Protein AF-A0A136KD48-F1 (afdb_monomer)

Structure (mmCIF, N/CA/C/O backbone):
data_AF-A0A136KD48-F1
#
_entry.id   AF-A0A136KD48-F1
#
loop_
_atom_site.group_PDB
_atom_site.id
_atom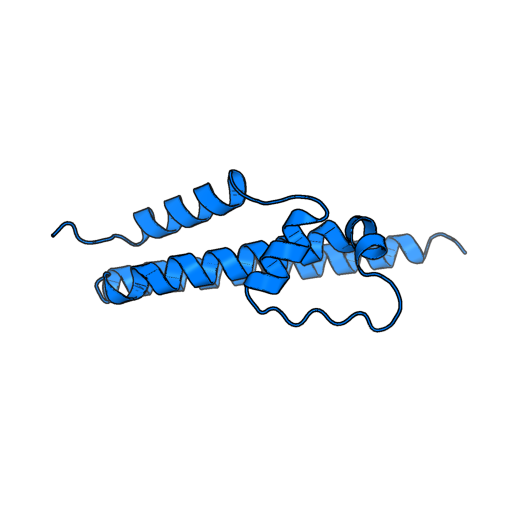_site.type_symbol
_atom_site.label_atom_id
_atom_site.label_alt_id
_atom_site.label_comp_id
_atom_site.label_asym_id
_atom_site.label_entity_id
_atom_site.label_seq_id
_atom_site.pdbx_PDB_ins_code
_atom_site.Cartn_x
_atom_site.Cartn_y
_atom_site.Cartn_z
_atom_site.occupancy
_atom_site.B_iso_or_equiv
_atom_site.auth_seq_id
_atom_site.auth_comp_id
_atom_site.auth_asym_id
_atom_site.auth_atom_id
_atom_site.pdbx_PDB_model_num
ATOM 1 N N . MET A 1 1 ? -19.803 -11.604 13.458 1.00 54.75 1 MET A N 1
ATOM 2 C CA . MET A 1 1 ? -18.751 -11.464 12.429 1.00 54.75 1 MET A CA 1
ATOM 3 C C . MET A 1 1 ? -17.502 -10.966 13.136 1.00 54.75 1 MET A C 1
ATOM 5 O O . MET A 1 1 ? -17.654 -10.141 14.031 1.00 54.75 1 MET A O 1
ATOM 9 N N . LYS A 1 2 ? -16.316 -11.525 12.855 1.00 61.50 2 LYS A N 1
ATOM 10 C CA . LYS A 1 2 ? -15.067 -10.961 13.394 1.00 61.50 2 LYS A CA 1
ATOM 11 C C . LYS A 1 2 ? -14.903 -9.567 12.793 1.00 61.50 2 LYS A C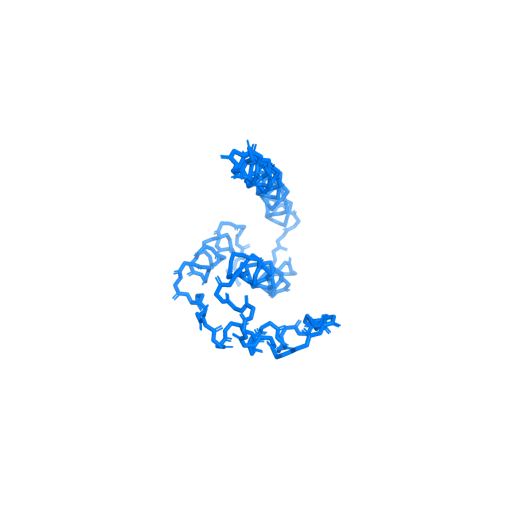 1
ATOM 13 O O . LYS A 1 2 ? -15.091 -9.414 11.593 1.00 61.50 2 LYS A O 1
ATOM 18 N N . LYS A 1 3 ? -14.633 -8.581 13.640 1.00 79.69 3 LYS A N 1
ATOM 19 C CA . LYS A 1 3 ? -14.354 -7.214 13.213 1.00 79.69 3 LYS A CA 1
ATOM 20 C C . LYS A 1 3 ? -12.946 -7.195 12.627 1.00 79.69 3 LYS A C 1
ATOM 22 O O . LYS A 1 3 ? -12.050 -7.732 13.276 1.00 79.69 3 LYS A O 1
ATOM 27 N N . ILE A 1 4 ? -12.784 -6.668 11.418 1.00 89.50 4 ILE A N 1
ATOM 28 C CA . ILE A 1 4 ? -11.464 -6.497 10.809 1.00 89.50 4 ILE A CA 1
ATOM 29 C C . ILE A 1 4 ? -10.777 -5.341 11.533 1.00 89.50 4 ILE A C 1
ATOM 31 O O . ILE A 1 4 ? -11.374 -4.276 11.698 1.00 89.50 4 ILE A O 1
ATOM 35 N N . MET A 1 5 ? -9.559 -5.573 12.016 1.00 94.75 5 MET A N 1
ATOM 36 C CA . MET A 1 5 ? -8.767 -4.564 12.712 1.00 94.75 5 MET A CA 1
ATOM 37 C C . MET A 1 5 ? -7.766 -3.933 11.749 1.00 94.75 5 MET A C 1
ATOM 39 O O . MET A 1 5 ? -7.307 -4.579 10.807 1.00 94.75 5 MET A O 1
ATOM 43 N N . ALA A 1 6 ? -7.346 -2.697 12.023 1.00 92.31 6 ALA A N 1
ATOM 44 C CA . ALA A 1 6 ? -6.344 -2.018 11.198 1.00 92.31 6 ALA A CA 1
ATOM 45 C C . ALA A 1 6 ? -5.040 -2.820 11.100 1.00 92.31 6 ALA A C 1
ATOM 47 O O . ALA A 1 6 ? -4.416 -2.870 10.045 1.00 92.31 6 ALA A O 1
ATOM 48 N N . ILE A 1 7 ? -4.656 -3.491 12.190 1.00 93.75 7 ILE A N 1
ATOM 49 C CA . ILE A 1 7 ? -3.448 -4.317 12.226 1.00 93.75 7 ILE A CA 1
ATOM 50 C C . ILE A 1 7 ? -3.525 -5.516 11.275 1.00 93.75 7 ILE A C 1
ATOM 52 O O . ILE A 1 7 ? -2.524 -5.822 10.639 1.00 93.75 7 ILE A O 1
ATOM 56 N N . ASP A 1 8 ? -4.699 -6.134 11.114 1.00 93.69 8 ASP A N 1
ATOM 57 C CA . ASP A 1 8 ? -4.872 -7.282 10.217 1.00 93.69 8 ASP A CA 1
ATOM 58 C C . ASP A 1 8 ? -4.631 -6.852 8.758 1.00 93.69 8 ASP A C 1
ATOM 60 O O . ASP A 1 8 ? -3.921 -7.516 8.003 1.00 93.69 8 ASP A O 1
ATOM 64 N N . VAL A 1 9 ? -5.166 -5.684 8.385 1.00 93.56 9 VAL A N 1
ATOM 65 C CA . VAL A 1 9 ? -4.991 -5.093 7.049 1.00 93.56 9 VAL A CA 1
ATOM 66 C C . VAL A 1 9 ? -3.537 -4.676 6.818 1.00 93.56 9 VAL A C 1
ATOM 68 O O . VAL A 1 9 ? -2.978 -4.927 5.753 1.00 93.56 9 VAL A O 1
ATOM 71 N N . ILE A 1 10 ? -2.888 -4.082 7.823 1.00 92.88 10 ILE A N 1
ATOM 72 C CA . ILE A 1 10 ? -1.470 -3.703 7.751 1.00 92.88 10 ILE A CA 1
ATOM 73 C C . ILE A 1 10 ? -0.584 -4.944 7.571 1.00 92.88 10 ILE A C 1
ATOM 75 O O . ILE A 1 10 ? 0.315 -4.939 6.728 1.00 92.88 10 ILE A O 1
ATOM 79 N N . GLU A 1 11 ? -0.833 -6.019 8.321 1.00 93.56 11 GLU A N 1
ATOM 80 C CA . GLU A 1 11 ? -0.102 -7.281 8.176 1.00 93.56 11 GLU A CA 1
ATOM 81 C C . GLU A 1 11 ? -0.278 -7.880 6.779 1.00 93.56 11 GLU A C 1
ATOM 83 O O . GLU A 1 11 ? 0.706 -8.304 6.167 1.00 93.56 11 GLU A O 1
ATOM 88 N N . GLN A 1 12 ? -1.498 -7.850 6.239 1.00 93.38 12 GLN A N 1
ATOM 89 C CA . GLN A 1 12 ? -1.777 -8.296 4.877 1.00 93.38 12 GLN A CA 1
ATOM 90 C C . GLN A 1 12 ? -1.024 -7.461 3.836 1.00 93.38 12 GLN A C 1
ATOM 92 O O . GLN A 1 12 ? -0.395 -8.036 2.949 1.00 93.38 12 GLN A O 1
ATOM 97 N N . ILE A 1 13 ? -1.008 -6.129 3.971 1.00 91.12 13 ILE A N 1
ATOM 98 C CA . ILE A 1 13 ? -0.231 -5.233 3.100 1.00 91.12 13 ILE A CA 1
ATOM 99 C C . ILE A 1 13 ? 1.248 -5.632 3.100 1.00 91.12 13 ILE A C 1
ATOM 101 O O . ILE A 1 13 ? 1.845 -5.821 2.038 1.00 91.12 13 ILE A O 1
ATOM 105 N N . PHE A 1 14 ? 1.853 -5.790 4.280 1.00 89.38 14 PHE A N 1
ATOM 106 C CA . PHE A 1 14 ? 3.262 -6.173 4.372 1.00 89.38 14 PHE A CA 1
ATOM 107 C C . PHE A 1 14 ? 3.523 -7.559 3.788 1.00 89.38 14 PHE A C 1
ATOM 109 O O . PHE A 1 14 ? 4.531 -7.749 3.102 1.00 89.38 14 PHE A O 1
ATOM 116 N N . HIS A 1 15 ? 2.632 -8.516 4.045 1.00 91.62 15 HIS A N 1
ATOM 117 C CA . HIS A 1 15 ? 2.758 -9.866 3.520 1.00 91.62 15 HIS A CA 1
ATOM 118 C C . HIS A 1 15 ? 2.724 -9.880 1.989 1.00 91.62 15 HIS A C 1
ATOM 120 O O . HIS A 1 15 ? 3.608 -10.481 1.373 1.00 91.62 15 HIS A O 1
ATOM 126 N N . GLU A 1 16 ? 1.767 -9.170 1.390 1.00 88.31 16 GLU A N 1
ATOM 127 C CA . GLU A 1 16 ? 1.589 -9.103 -0.059 1.00 88.31 16 GLU A CA 1
ATOM 128 C C . GLU A 1 16 ? 2.790 -8.425 -0.729 1.00 88.31 16 GLU A C 1
ATOM 130 O O . GLU A 1 16 ? 3.371 -8.956 -1.679 1.00 88.31 16 GLU A O 1
ATOM 135 N N . ILE A 1 17 ? 3.250 -7.302 -0.166 1.00 85.62 17 ILE A N 1
ATOM 136 C CA . ILE A 1 17 ? 4.391 -6.554 -0.703 1.00 85.62 17 ILE A CA 1
ATOM 137 C C . ILE A 1 17 ? 5.694 -7.359 -0.649 1.00 85.62 17 ILE A C 1
ATOM 139 O O . ILE A 1 17 ? 6.517 -7.269 -1.565 1.00 85.62 17 ILE A O 1
ATOM 143 N N . GLN A 1 18 ? 5.916 -8.125 0.422 1.00 83.06 18 GLN A N 1
ATOM 144 C CA . GLN A 1 18 ? 7.156 -8.884 0.605 1.00 83.06 18 GLN A CA 1
ATOM 145 C C . GLN A 1 18 ? 7.162 -10.214 -0.150 1.00 83.06 18 GLN A C 1
ATOM 147 O O . GLN A 1 18 ? 8.218 -10.633 -0.625 1.00 83.06 18 GLN A O 1
ATOM 152 N N . SER A 1 19 ? 6.010 -10.878 -0.244 1.00 81.31 19 SER A N 1
ATOM 153 C CA . SER A 1 19 ? 5.938 -12.269 -0.705 1.00 81.31 19 SER A CA 1
ATOM 154 C C . SER A 1 19 ? 5.543 -12.388 -2.172 1.00 81.31 19 SER A C 1
ATOM 156 O O . SER A 1 19 ? 6.023 -13.293 -2.852 1.00 81.31 19 SER A O 1
ATOM 158 N N . ASN A 1 20 ? 4.714 -11.466 -2.672 1.00 79.06 20 ASN A N 1
ATOM 159 C CA . ASN A 1 20 ? 4.029 -11.634 -3.955 1.00 79.06 20 ASN A CA 1
ATOM 160 C C . ASN A 1 20 ? 4.468 -10.634 -5.027 1.00 79.06 20 ASN A C 1
ATOM 162 O O . ASN A 1 20 ? 3.966 -10.683 -6.146 1.00 79.06 20 ASN A O 1
ATOM 166 N N . LYS A 1 21 ? 5.449 -9.768 -4.738 1.00 78.8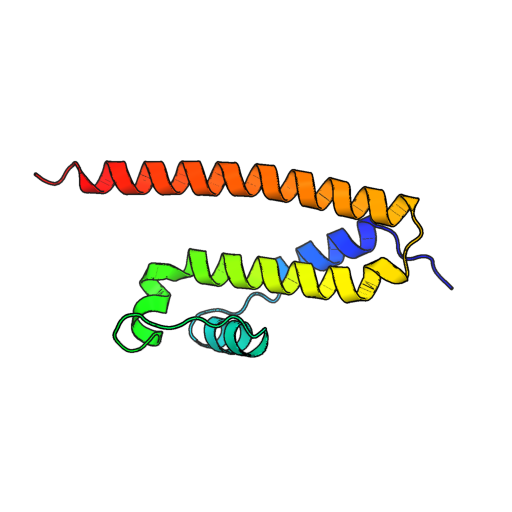1 21 LYS A N 1
ATOM 167 C CA . LYS A 1 21 ? 5.934 -8.781 -5.707 1.00 78.81 21 LYS A CA 1
ATOM 168 C C . LYS A 1 21 ? 6.478 -9.452 -6.981 1.00 78.81 21 LYS A C 1
ATOM 170 O O . LYS A 1 21 ? 7.524 -10.114 -6.929 1.00 78.81 21 LYS A O 1
ATOM 175 N N . PRO A 1 22 ? 5.852 -9.229 -8.151 1.00 76.94 22 PRO A N 1
ATOM 176 C CA . PRO A 1 22 ? 6.322 -9.780 -9.410 1.00 76.94 22 PRO A CA 1
ATOM 177 C C . PRO A 1 22 ? 7.606 -9.077 -9.866 1.00 76.94 22 PRO A C 1
ATOM 179 O O . PRO A 1 22 ? 7.882 -7.919 -9.545 1.00 76.94 22 PRO A O 1
ATOM 182 N N . SER A 1 23 ? 8.416 -9.775 -10.662 1.00 76.56 23 SER A N 1
ATOM 183 C CA . SER A 1 23 ? 9.674 -9.243 -11.195 1.00 76.56 23 SER A CA 1
ATOM 184 C C . SER A 1 23 ? 9.691 -9.234 -12.724 1.00 76.56 23 SER A C 1
ATOM 186 O O . SER A 1 23 ? 8.977 -9.983 -13.392 1.00 76.56 23 SER A O 1
ATOM 188 N N . GLY A 1 24 ? 10.516 -8.360 -13.308 1.00 72.44 24 GLY A N 1
ATOM 189 C CA . GLY A 1 24 ? 10.745 -8.336 -14.752 1.00 72.44 24 GLY A CA 1
ATOM 190 C C . GLY A 1 24 ? 9.508 -7.933 -15.561 1.00 72.44 24 GLY A C 1
ATOM 191 O O . GLY A 1 24 ? 8.970 -6.845 -15.373 1.00 72.44 24 GLY A O 1
ATOM 192 N N . ARG A 1 25 ? 9.099 -8.786 -16.509 1.00 70.31 25 ARG A N 1
ATOM 193 C CA . ARG A 1 25 ? 7.948 -8.528 -17.394 1.00 70.31 25 ARG A CA 1
ATOM 194 C C . ARG A 1 25 ? 6.606 -8.671 -16.679 1.00 70.31 25 ARG A C 1
ATOM 196 O O . ARG A 1 25 ? 5.742 -7.834 -16.899 1.00 70.31 25 ARG A O 1
ATOM 203 N N . SER A 1 26 ? 6.485 -9.627 -15.759 1.00 75.62 26 SER A N 1
ATOM 204 C CA . SER A 1 26 ? 5.255 -9.861 -14.992 1.00 75.62 26 SER A CA 1
ATOM 205 C C . SER A 1 26 ? 4.820 -8.630 -14.190 1.00 75.62 26 SER A C 1
ATOM 207 O O . SER A 1 26 ? 3.634 -8.366 -14.056 1.00 75.62 26 SER A O 1
ATOM 209 N N . LEU A 1 27 ? 5.781 -7.817 -13.737 1.00 80.12 27 LEU A N 1
ATOM 210 C CA . LEU A 1 27 ? 5.508 -6.546 -13.066 1.00 80.12 27 LEU A CA 1
ATOM 211 C C . LEU A 1 27 ? 4.835 -5.521 -13.992 1.00 80.12 27 LEU A C 1
ATOM 213 O O . LEU A 1 27 ? 3.942 -4.800 -13.565 1.00 80.12 27 LEU A O 1
ATOM 217 N N . LEU A 1 28 ? 5.250 -5.438 -15.260 1.00 74.38 28 LEU A N 1
ATOM 218 C CA . LEU A 1 28 ? 4.611 -4.540 -16.228 1.00 74.38 28 LEU A CA 1
ATOM 219 C C . LEU A 1 28 ? 3.205 -5.012 -16.596 1.00 74.38 28 LEU A C 1
ATOM 221 O O . LEU A 1 28 ? 2.313 -4.180 -16.772 1.00 74.38 28 LEU A O 1
ATOM 225 N N . ASP A 1 29 ? 3.019 -6.324 -16.713 1.00 78.12 29 ASP A N 1
ATOM 226 C CA . ASP A 1 29 ? 1.720 -6.913 -17.024 1.00 78.12 29 ASP A CA 1
ATOM 227 C C . ASP A 1 29 ? 0.724 -6.619 -15.894 1.00 78.12 29 ASP A C 1
ATOM 229 O O . ASP A 1 29 ? -0.355 -6.087 -16.154 1.00 78.12 29 ASP A O 1
ATOM 233 N N . GLU A 1 30 ? 1.124 -6.825 -14.636 1.00 79.12 30 GLU A N 1
ATOM 234 C CA . GLU A 1 30 ? 0.290 -6.483 -13.480 1.00 79.12 30 GLU A CA 1
ATOM 235 C C . GLU A 1 30 ? -0.009 -4.989 -13.376 1.00 79.12 30 GLU A C 1
ATOM 237 O O . GLU A 1 30 ? -1.165 -4.613 -13.202 1.00 79.12 30 GLU A O 1
ATOM 242 N N . LEU A 1 31 ? 0.979 -4.113 -13.579 1.00 80.44 31 LEU A N 1
ATOM 243 C CA . LEU A 1 31 ? 0.741 -2.664 -13.601 1.00 80.44 31 LEU A CA 1
ATOM 244 C C . LEU A 1 31 ? -0.274 -2.256 -14.678 1.00 80.44 31 LEU A C 1
ATOM 246 O O . LEU A 1 31 ? -1.093 -1.358 -14.470 1.00 80.44 31 LEU A O 1
ATOM 250 N N . THR A 1 32 ? -0.242 -2.932 -15.827 1.00 76.25 32 THR A N 1
ATOM 251 C CA . THR A 1 32 ? -1.206 -2.712 -16.909 1.00 76.25 32 THR A CA 1
ATOM 252 C C . THR A 1 32 ? -2.599 -3.210 -16.513 1.00 76.25 32 THR A C 1
ATOM 254 O O . THR A 1 32 ? -3.591 -2.530 -16.785 1.00 76.25 32 THR A O 1
ATOM 257 N N . MET A 1 33 ? -2.691 -4.354 -15.824 1.00 78.56 33 MET A N 1
ATOM 258 C CA . MET A 1 33 ? -3.948 -4.899 -15.290 1.00 78.56 33 MET A CA 1
ATOM 259 C C . MET A 1 33 ? -4.542 -4.026 -14.175 1.00 78.56 33 MET A C 1
ATOM 261 O O . MET A 1 33 ? -5.757 -3.840 -14.132 1.00 78.56 33 MET A O 1
ATOM 265 N N . MET A 1 34 ? -3.694 -3.385 -13.369 1.00 77.88 34 MET A N 1
ATOM 266 C CA . MET A 1 34 ? -4.055 -2.343 -12.396 1.00 77.88 34 MET A CA 1
ATOM 267 C C . MET A 1 34 ? -4.471 -1.013 -13.059 1.00 77.88 34 MET A C 1
ATOM 269 O O . MET A 1 34 ? -4.729 -0.024 -12.380 1.00 77.88 34 MET A O 1
ATOM 273 N N . LYS A 1 35 ? -4.558 -0.966 -14.397 1.00 72.69 35 LYS A N 1
ATOM 274 C CA . LYS A 1 35 ? -4.946 0.199 -15.212 1.00 72.69 35 LYS A CA 1
ATOM 275 C C . LYS A 1 35 ? -4.009 1.406 -15.103 1.00 72.69 35 LYS A C 1
ATOM 277 O O . LYS A 1 35 ? -4.379 2.497 -15.552 1.00 72.69 35 LYS A O 1
ATOM 282 N N . PHE A 1 36 ? -2.779 1.240 -14.613 1.00 69.00 36 PHE A N 1
ATOM 283 C CA . PHE A 1 36 ? -1.777 2.295 -14.736 1.00 69.00 36 PHE A CA 1
ATOM 284 C C . PHE A 1 36 ? -1.453 2.517 -16.220 1.00 69.00 36 PHE A C 1
ATOM 286 O O . PHE A 1 36 ? -0.886 1.657 -16.895 1.00 69.00 36 PHE A O 1
ATOM 293 N N . GLN A 1 37 ? -1.797 3.692 -16.759 1.00 58.62 37 GLN A N 1
ATOM 294 C CA . GLN A 1 37 ? -1.462 4.048 -18.141 1.00 58.62 37 GLN A CA 1
ATOM 295 C C . GLN A 1 37 ? 0.009 4.463 -18.258 1.00 58.62 37 GLN A C 1
ATOM 297 O O . GLN A 1 37 ? 0.344 5.646 -18.322 1.00 58.62 37 GLN A O 1
ATOM 302 N N . ILE A 1 38 ? 0.907 3.482 -18.318 1.00 61.12 38 ILE A N 1
ATOM 303 C CA . ILE A 1 38 ? 2.336 3.717 -18.530 1.00 61.12 38 ILE A CA 1
ATOM 304 C C . ILE A 1 38 ? 2.590 3.814 -20.038 1.00 61.12 38 ILE A C 1
ATOM 306 O O . ILE A 1 38 ? 2.745 2.809 -20.728 1.00 61.12 38 ILE A O 1
ATOM 310 N N . ARG A 1 39 ? 2.633 5.037 -20.578 1.00 56.31 39 ARG A N 1
ATOM 311 C CA . ARG A 1 39 ? 2.992 5.267 -21.988 1.00 56.31 39 ARG A CA 1
ATOM 312 C C . ARG A 1 39 ? 4.482 5.557 -22.119 1.00 56.31 39 ARG A C 1
ATOM 314 O O . ARG A 1 39 ? 4.992 6.504 -21.520 1.00 56.31 39 ARG A O 1
ATOM 321 N N . ALA A 1 40 ? 5.180 4.768 -22.932 1.00 54.22 40 ALA A N 1
ATOM 322 C CA . ALA A 1 40 ? 6.536 5.103 -23.342 1.00 54.22 40 ALA A CA 1
ATOM 323 C C . ALA A 1 40 ? 6.510 6.343 -24.241 1.00 54.22 40 ALA A C 1
ATOM 325 O O . ALA A 1 40 ? 5.777 6.392 -25.225 1.00 54.22 40 ALA A O 1
ATOM 326 N N . VAL A 1 41 ? 7.337 7.336 -23.917 1.00 57.97 41 VAL A N 1
ATOM 327 C CA . VAL A 1 41 ? 7.542 8.512 -24.778 1.00 57.97 41 VAL A CA 1
ATOM 328 C C . VAL A 1 41 ? 8.319 8.118 -26.051 1.00 57.97 41 VAL A C 1
ATOM 330 O O . VAL A 1 41 ? 8.201 8.789 -27.072 1.00 57.97 41 VAL A O 1
ATOM 333 N N . SER A 1 42 ? 9.053 6.995 -26.022 1.00 43.41 42 SER A N 1
ATOM 334 C CA . SER A 1 42 ? 9.613 6.304 -27.193 1.00 43.41 42 SER A CA 1
ATOM 335 C C . SER A 1 42 ? 10.099 4.880 -26.842 1.00 43.41 42 SER A C 1
ATOM 337 O O . SER A 1 42 ? 10.594 4.653 -25.737 1.00 43.41 42 SER A O 1
ATOM 339 N N . GLY A 1 43 ? 9.990 3.930 -27.786 1.00 57.56 43 GLY A N 1
ATOM 340 C CA . GLY A 1 43 ? 10.554 2.566 -27.690 1.00 57.56 43 GLY A CA 1
ATOM 341 C C . GLY A 1 43 ? 9.723 1.517 -26.922 1.00 57.56 43 GLY A C 1
ATOM 342 O O . GLY A 1 43 ? 8.662 1.816 -26.381 1.00 57.56 43 GLY A O 1
ATOM 343 N N . ASP A 1 44 ? 10.215 0.268 -26.896 1.00 63.06 44 ASP A N 1
ATOM 344 C CA . ASP A 1 44 ? 9.640 -0.870 -26.149 1.00 63.06 44 ASP A CA 1
ATOM 345 C C . ASP A 1 44 ? 9.953 -0.758 -24.641 1.00 63.06 44 ASP A C 1
ATOM 347 O O . ASP A 1 44 ? 11.122 -0.694 -24.240 1.00 63.06 44 ASP A O 1
ATOM 351 N N . LEU A 1 45 ? 8.911 -0.777 -23.798 1.00 60.34 45 LEU A N 1
ATOM 352 C CA . LEU A 1 45 ? 8.988 -0.729 -22.327 1.00 60.34 45 LEU A CA 1
ATOM 353 C C . LEU A 1 45 ? 9.835 -1.857 -21.729 1.00 60.34 45 LEU A C 1
ATOM 355 O O . LEU A 1 45 ? 10.453 -1.648 -20.684 1.00 60.34 45 LEU A O 1
ATOM 359 N N . SER A 1 46 ? 9.941 -3.001 -22.413 1.00 63.00 46 SER A N 1
ATOM 360 C CA . SER A 1 46 ? 10.799 -4.125 -22.015 1.00 63.00 46 SER A CA 1
ATOM 361 C C . SER A 1 46 ? 12.247 -3.688 -21.770 1.00 63.00 46 SER A C 1
ATOM 363 O O . SER A 1 46 ? 12.910 -4.196 -20.868 1.00 63.00 46 SER A O 1
ATOM 365 N N . SER A 1 47 ? 12.733 -2.711 -22.545 1.00 59.44 47 SER A N 1
ATOM 366 C CA . SER A 1 47 ? 14.095 -2.174 -22.436 1.00 59.44 47 SER A CA 1
ATOM 367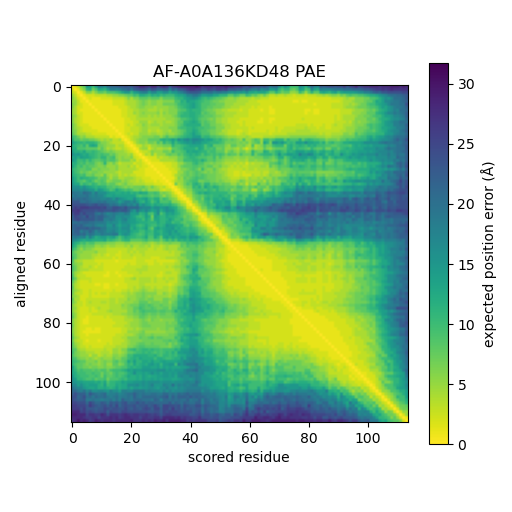 C C . SER A 1 47 ? 14.295 -1.228 -21.242 1.00 59.44 47 SER A C 1
ATOM 369 O O . SER A 1 47 ? 15.424 -0.999 -20.807 1.00 59.44 47 SER A O 1
ATOM 371 N N . LEU A 1 48 ? 13.203 -0.699 -20.676 1.00 61.75 48 LEU A N 1
ATOM 372 C CA . LEU A 1 48 ? 13.212 0.235 -19.547 1.00 61.75 48 LEU A CA 1
ATOM 373 C C . LEU A 1 48 ? 13.078 -0.467 -18.191 1.00 61.75 48 LEU A C 1
ATOM 375 O O . LEU A 1 48 ? 13.450 0.128 -17.176 1.00 61.75 48 LEU A O 1
ATOM 379 N N . VAL A 1 49 ? 12.602 -1.719 -18.165 1.00 60.41 49 VAL A N 1
ATOM 380 C CA . VAL A 1 49 ? 12.440 -2.527 -16.941 1.00 60.41 49 VAL A CA 1
ATOM 381 C C . VAL A 1 49 ? 13.721 -2.584 -16.102 1.00 60.41 49 VAL A C 1
ATOM 383 O O . VAL A 1 49 ? 13.644 -2.283 -14.910 1.00 60.41 49 VAL A O 1
ATOM 386 N N . PRO A 1 50 ? 14.918 -2.854 -16.665 1.00 60.41 50 PRO A N 1
ATOM 387 C CA . PRO A 1 50 ? 16.140 -2.892 -15.860 1.00 60.41 50 PRO A CA 1
ATOM 388 C C . PRO A 1 50 ? 16.542 -1.506 -15.335 1.00 60.41 50 PRO A C 1
ATOM 390 O O . PRO A 1 50 ? 17.115 -1.383 -14.256 1.00 60.41 50 PRO A O 1
ATOM 393 N N . MET A 1 51 ? 16.240 -0.440 -16.086 1.00 58.41 51 MET A N 1
ATOM 394 C CA . MET A 1 51 ? 16.670 0.927 -15.768 1.00 58.41 51 MET A CA 1
ATOM 395 C C . MET A 1 51 ? 15.741 1.628 -14.759 1.00 58.41 51 MET A C 1
ATOM 397 O O . MET A 1 51 ? 16.163 2.561 -14.065 1.00 58.41 51 MET A O 1
ATOM 401 N N . ARG A 1 52 ? 14.476 1.194 -14.683 1.00 65.38 52 ARG A N 1
ATOM 402 C CA . ARG A 1 52 ? 13.409 1.794 -13.866 1.00 65.38 52 ARG A CA 1
ATOM 403 C C . ARG A 1 52 ? 12.700 0.794 -12.945 1.00 65.38 52 ARG A C 1
ATOM 405 O O . ARG A 1 52 ? 11.619 1.109 -12.461 1.00 65.38 52 ARG A O 1
ATOM 412 N N . SER A 1 53 ? 13.316 -0.353 -12.650 1.00 70.25 53 SER A N 1
ATOM 413 C CA . SER A 1 53 ? 12.744 -1.405 -11.791 1.00 70.25 53 SER A CA 1
ATOM 414 C C . SER A 1 53 ? 12.194 -0.870 -10.468 1.00 70.25 53 SER A C 1
ATOM 416 O O . SER A 1 53 ? 11.097 -1.233 -10.069 1.00 70.25 53 SER A O 1
ATOM 418 N N . TYR A 1 54 ? 12.909 0.063 -9.837 1.00 72.62 54 TYR A N 1
ATOM 419 C CA . TYR A 1 54 ? 12.472 0.699 -8.595 1.00 72.62 54 TYR A CA 1
ATOM 420 C C . TYR A 1 54 ? 11.172 1.503 -8.757 1.00 72.62 54 TYR A C 1
ATOM 422 O O . TYR A 1 54 ? 10.301 1.423 -7.908 1.00 72.62 54 TYR A O 1
ATOM 430 N N . PHE A 1 55 ? 11.000 2.229 -9.865 1.00 74.06 55 PHE A N 1
ATOM 431 C CA . PHE A 1 55 ? 9.779 3.004 -10.112 1.00 74.06 55 PHE A CA 1
ATOM 432 C C . PHE A 1 55 ? 8.573 2.096 -10.367 1.00 74.06 55 PHE A C 1
ATOM 434 O O . PHE A 1 55 ? 7.511 2.322 -9.802 1.00 74.06 55 PHE A O 1
ATOM 441 N N . PHE A 1 56 ? 8.745 1.055 -11.187 1.00 77.19 56 PHE A N 1
ATOM 442 C CA . PHE A 1 56 ? 7.679 0.081 -11.434 1.00 77.19 56 PHE A CA 1
ATOM 443 C C . PHE A 1 56 ? 7.334 -0.718 -10.175 1.00 77.19 56 PHE A C 1
ATOM 445 O O . PHE A 1 56 ? 6.161 -0.940 -9.911 1.00 77.19 56 PHE A O 1
ATOM 452 N N . SER A 1 57 ? 8.333 -1.069 -9.361 1.00 78.94 57 SER A N 1
ATOM 453 C CA . SER A 1 57 ? 8.105 -1.669 -8.046 1.00 78.94 57 SER A CA 1
ATOM 454 C C . SER A 1 57 ? 7.273 -0.748 -7.161 1.00 78.94 57 SER A C 1
ATOM 456 O O . SER A 1 57 ? 6.298 -1.206 -6.590 1.00 78.94 57 SER A O 1
ATOM 458 N N . SER A 1 58 ? 7.631 0.534 -7.057 1.00 79.5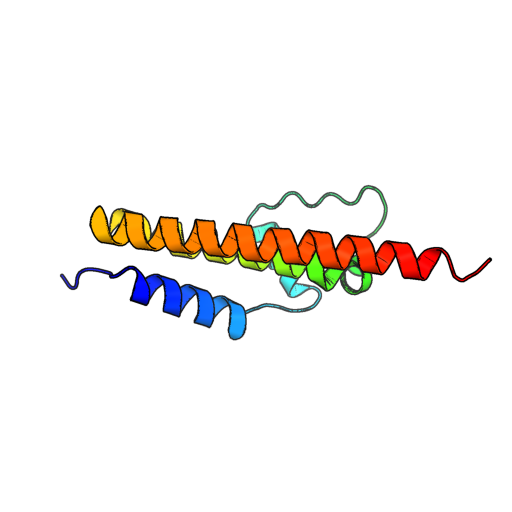6 58 SER A N 1
ATOM 459 C CA . SER A 1 58 ? 6.878 1.474 -6.222 1.00 79.56 58 SER A CA 1
ATOM 460 C C . SER A 1 58 ? 5.442 1.665 -6.710 1.00 79.56 58 SER A C 1
ATOM 462 O O . SER A 1 58 ? 4.541 1.770 -5.891 1.00 79.56 58 SER A O 1
ATOM 464 N N . LEU A 1 59 ? 5.207 1.695 -8.027 1.00 80.00 59 LEU A N 1
ATOM 465 C CA . LEU A 1 59 ? 3.845 1.764 -8.567 1.00 80.00 59 LEU A CA 1
ATOM 466 C C . LEU A 1 59 ? 3.023 0.525 -8.214 1.00 80.00 59 LEU A C 1
ATOM 468 O O . LEU A 1 59 ? 1.841 0.648 -7.908 1.00 80.00 59 LEU A O 1
ATOM 472 N N . TRP A 1 60 ? 3.649 -0.649 -8.255 1.00 84.81 60 TRP A N 1
ATOM 473 C CA . TRP A 1 60 ? 2.982 -1.893 -7.901 1.00 84.81 60 TRP A CA 1
ATOM 474 C C . TRP A 1 60 ? 2.650 -1.921 -6.409 1.00 84.81 60 TRP A C 1
ATOM 476 O O . TRP A 1 60 ? 1.513 -2.204 -6.060 1.00 84.81 60 TRP A O 1
ATOM 486 N N . ASP A 1 61 ? 3.587 -1.505 -5.548 1.00 84.94 61 ASP A N 1
ATOM 487 C CA . ASP A 1 61 ? 3.348 -1.379 -4.103 1.00 84.94 61 ASP A CA 1
ATOM 488 C C . ASP A 1 61 ? 2.128 -0.495 -3.816 1.00 84.94 61 ASP A C 1
ATOM 490 O O . ASP A 1 61 ? 1.254 -0.876 -3.045 1.00 84.94 61 ASP A O 1
ATOM 494 N N . ILE A 1 62 ? 2.033 0.657 -4.487 1.00 84.88 62 ILE A N 1
ATOM 495 C CA . ILE A 1 62 ? 0.906 1.587 -4.339 1.00 84.88 62 ILE A CA 1
ATOM 496 C C . ILE A 1 62 ? -0.411 0.947 -4.796 1.00 84.88 62 ILE A C 1
ATOM 498 O O . ILE A 1 62 ? -1.409 1.050 -4.088 1.00 84.88 62 ILE A O 1
ATOM 502 N N . GLY A 1 63 ? -0.426 0.287 -5.959 1.00 85.19 63 GLY A N 1
ATOM 503 C CA . GLY A 1 63 ? -1.631 -0.369 -6.478 1.00 85.19 63 GLY A CA 1
ATOM 504 C C . GLY A 1 63 ? -2.123 -1.503 -5.578 1.00 85.19 63 GLY A C 1
ATOM 505 O O . GLY A 1 63 ? -3.322 -1.626 -5.338 1.00 85.19 63 GLY A O 1
ATOM 506 N N . THR A 1 64 ? -1.199 -2.292 -5.034 1.00 88.88 64 THR A N 1
ATOM 507 C CA . THR A 1 64 ? -1.501 -3.375 -4.093 1.00 88.88 64 THR A CA 1
ATOM 508 C C . THR A 1 64 ? -2.057 -2.840 -2.774 1.00 88.88 64 THR A C 1
ATOM 510 O O . THR A 1 64 ? -3.051 -3.366 -2.279 1.00 88.88 64 THR A O 1
ATOM 513 N N . ILE A 1 65 ? -1.463 -1.774 -2.222 1.00 89.56 65 ILE A N 1
ATOM 514 C CA . ILE A 1 65 ? -1.974 -1.116 -1.009 1.00 89.56 65 ILE A CA 1
ATOM 515 C C . ILE A 1 65 ? -3.400 -0.610 -1.236 1.00 89.56 65 ILE A C 1
ATOM 517 O O . ILE A 1 65 ? -4.275 -0.912 -0.431 1.00 89.56 65 ILE A O 1
ATOM 521 N N . ASP A 1 66 ? -3.647 0.118 -2.329 1.00 88.00 66 ASP A N 1
ATOM 522 C CA . ASP A 1 66 ? -4.976 0.662 -2.642 1.00 88.00 66 ASP A CA 1
ATOM 523 C C . ASP A 1 66 ? -6.026 -0.450 -2.769 1.00 88.00 66 ASP A C 1
ATOM 525 O O . ASP A 1 66 ? -7.107 -0.349 -2.191 1.00 88.00 66 ASP A O 1
ATOM 529 N N . HIS A 1 67 ? -5.685 -1.554 -3.440 1.00 89.50 67 HIS A N 1
ATOM 530 C CA . HIS A 1 67 ? -6.582 -2.700 -3.571 1.00 89.50 67 HIS A CA 1
ATOM 531 C C . HIS A 1 67 ? -6.941 -3.325 -2.214 1.00 89.50 67 HIS A C 1
ATOM 533 O O . HIS A 1 67 ? -8.123 -3.486 -1.916 1.00 89.50 67 HIS A O 1
ATOM 539 N N . ILE A 1 68 ? -5.943 -3.628 -1.377 1.00 92.00 68 ILE A N 1
ATOM 540 C CA . ILE A 1 68 ? -6.164 -4.243 -0.058 1.00 92.00 68 ILE A CA 1
ATOM 541 C C . ILE A 1 68 ? -6.975 -3.311 0.851 1.00 92.00 68 ILE A C 1
ATOM 543 O O . ILE A 1 68 ? -7.856 -3.757 1.583 1.00 92.00 68 ILE A O 1
ATOM 547 N N . VAL A 1 69 ? -6.702 -2.005 0.803 1.00 91.44 69 VAL A N 1
ATOM 548 C CA . VAL A 1 69 ? -7.448 -1.019 1.590 1.00 91.44 69 VAL A CA 1
ATOM 549 C C . VAL A 1 69 ? -8.900 -0.949 1.120 1.00 91.44 69 VAL A C 1
ATOM 551 O O . VAL A 1 69 ? -9.796 -1.006 1.957 1.00 91.44 69 VAL A O 1
ATOM 554 N N . GLN A 1 70 ? -9.161 -0.873 -0.188 1.00 90.12 70 GLN A N 1
ATOM 555 C CA . GLN A 1 70 ? -10.528 -0.820 -0.725 1.00 90.12 70 GLN A CA 1
ATOM 556 C C . GLN A 1 70 ? -11.359 -2.055 -0.360 1.00 90.12 70 GLN A C 1
ATOM 558 O O . GLN A 1 70 ? -12.552 -1.917 -0.081 1.00 90.12 70 GLN A O 1
ATOM 563 N N . ASP A 1 71 ? -10.732 -3.230 -0.308 1.00 92.50 71 ASP A N 1
ATOM 564 C CA . ASP A 1 71 ? -11.396 -4.488 0.041 1.00 92.50 71 ASP A CA 1
ATOM 565 C C . ASP A 1 71 ? -11.819 -4.556 1.518 1.00 92.50 71 ASP A C 1
ATOM 567 O O . ASP A 1 71 ? -12.743 -5.296 1.852 1.00 92.50 71 ASP A O 1
ATOM 571 N N . HIS A 1 72 ? -11.175 -3.787 2.406 1.00 91.38 72 HIS A N 1
ATOM 572 C CA . HIS A 1 72 ? -11.373 -3.902 3.856 1.00 91.38 72 HIS A CA 1
ATOM 573 C C . HIS A 1 72 ? -11.885 -2.637 4.547 1.00 91.38 72 HIS A C 1
ATOM 575 O O . HIS A 1 72 ? -12.472 -2.742 5.623 1.00 91.38 72 HIS A O 1
ATOM 581 N N . ILE A 1 73 ? -11.725 -1.450 3.955 1.00 89.00 73 ILE A N 1
ATOM 582 C CA . ILE A 1 73 ? -12.034 -0.177 4.623 1.00 89.00 73 ILE A CA 1
ATOM 583 C C . ILE A 1 73 ? -13.498 -0.093 5.078 1.00 89.00 73 ILE A C 1
ATOM 585 O O . ILE A 1 73 ? -13.775 0.399 6.168 1.00 89.00 73 ILE A O 1
ATOM 589 N N . TYR A 1 74 ? -14.435 -0.637 4.297 1.00 90.06 74 TYR A N 1
ATOM 590 C CA . TYR A 1 74 ? -15.868 -0.613 4.615 1.00 90.06 74 TYR A CA 1
ATOM 591 C C . TYR A 1 74 ? -16.307 -1.683 5.625 1.00 90.06 74 TYR A C 1
ATOM 593 O O . TYR A 1 74 ? -17.408 -1.591 6.168 1.00 90.06 74 TYR A O 1
ATOM 601 N N . ASP A 1 75 ? -15.451 -2.668 5.904 1.00 91.94 75 ASP A N 1
ATOM 602 C CA . ASP A 1 75 ? -15.695 -3.730 6.888 1.00 91.94 75 ASP A CA 1
ATOM 603 C C . ASP A 1 75 ? -15.142 -3.381 8.285 1.00 91.94 75 ASP A C 1
ATOM 605 O O . ASP A 1 75 ? -15.347 -4.115 9.261 1.00 91.94 75 ASP A O 1
ATOM 609 N N . MET A 1 76 ? -14.444 -2.249 8.392 1.00 91.31 76 MET A N 1
ATOM 610 C CA . MET A 1 76 ? -13.845 -1.719 9.613 1.00 91.31 76 MET A CA 1
ATOM 611 C C . MET A 1 76 ? -14.763 -0.681 10.268 1.00 91.31 76 MET A C 1
ATOM 613 O O . MET A 1 76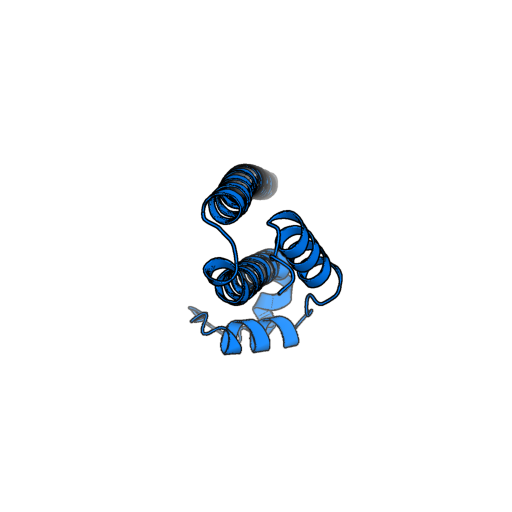 ? -15.539 -0.006 9.591 1.00 91.31 76 MET A O 1
ATOM 617 N N . ASP A 1 77 ? -14.669 -0.521 11.591 1.00 93.31 77 ASP A N 1
ATOM 618 C CA . ASP A 1 77 ? -15.301 0.632 12.246 1.00 93.31 77 ASP A CA 1
ATOM 619 C C . ASP A 1 77 ? -14.497 1.917 12.035 1.00 93.31 77 ASP A C 1
ATOM 621 O O . ASP A 1 77 ? -13.313 1.869 11.709 1.00 93.31 77 ASP A O 1
ATOM 625 N N . ASP A 1 78 ? -15.133 3.060 12.287 1.00 93.25 78 ASP A N 1
ATOM 626 C CA . ASP A 1 78 ? -14.531 4.386 12.124 1.00 93.25 78 ASP A CA 1
ATOM 627 C C . ASP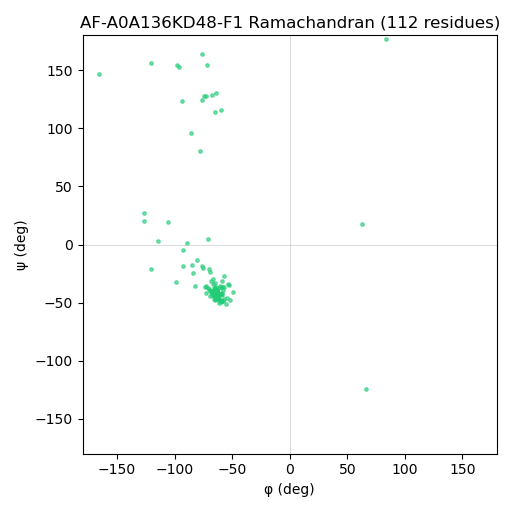 A 1 78 ? -13.194 4.546 12.874 1.00 93.25 78 ASP A C 1
ATOM 629 O O . ASP A 1 78 ? -12.288 5.224 12.395 1.00 93.25 78 ASP A O 1
ATOM 633 N N . GLN A 1 79 ? -13.036 3.911 14.042 1.00 94.56 79 GLN A N 1
ATOM 634 C CA . GLN A 1 79 ? -11.805 4.005 14.825 1.00 94.56 79 GLN A CA 1
ATOM 635 C C . GLN A 1 79 ? -10.665 3.205 14.183 1.00 94.56 79 GLN A C 1
ATOM 637 O O . GLN A 1 79 ? -9.522 3.660 14.170 1.00 94.56 79 GLN A O 1
ATOM 642 N N . GLU A 1 80 ? -10.948 2.011 13.677 1.00 95.44 80 GLU A N 1
ATOM 643 C CA . GLU A 1 80 ? -9.975 1.191 12.964 1.00 95.44 80 GLU A CA 1
ATOM 644 C C . GLU A 1 80 ? -9.650 1.792 11.589 1.00 95.44 80 GLU A C 1
ATOM 646 O O . GLU A 1 80 ? -8.484 1.789 11.194 1.00 95.44 80 GLU A O 1
ATOM 651 N N . GLN A 1 81 ? -10.633 2.366 10.886 1.00 94.25 81 GLN A N 1
ATOM 652 C CA . GLN A 1 81 ? -10.400 3.098 9.635 1.00 94.25 81 GLN A CA 1
ATOM 653 C C . GLN A 1 81 ? -9.416 4.253 9.858 1.00 94.25 81 GLN A C 1
ATOM 655 O O . GLN A 1 81 ? -8.415 4.351 9.151 1.00 94.25 81 GLN A O 1
ATOM 660 N N . GLU A 1 82 ? -9.637 5.070 10.892 1.00 95.06 82 GLU A N 1
ATOM 661 C CA . GLU A 1 82 ? -8.747 6.181 11.248 1.00 95.06 82 GLU A CA 1
ATOM 662 C C . GLU A 1 82 ? -7.318 5.704 11.547 1.00 95.06 82 GLU A C 1
ATOM 664 O O . GLU A 1 82 ? -6.344 6.317 11.108 1.00 95.06 82 GLU A O 1
ATOM 669 N N . ARG A 1 83 ? -7.168 4.580 12.261 1.00 94.56 83 ARG A N 1
ATOM 670 C CA . ARG A 1 83 ? -5.846 3.996 12.551 1.00 94.56 83 ARG A CA 1
ATOM 671 C C . ARG A 1 83 ? -5.127 3.544 11.285 1.00 94.56 83 ARG A C 1
ATOM 673 O O . ARG A 1 83 ? -3.923 3.767 11.172 1.00 94.56 83 ARG A O 1
ATOM 680 N N . LEU A 1 84 ? -5.844 2.909 10.359 1.00 93.81 84 LEU A N 1
ATOM 681 C CA . LEU A 1 84 ? -5.284 2.472 9.083 1.00 93.81 84 LEU A CA 1
ATOM 682 C C . LEU A 1 84 ? -4.848 3.674 8.237 1.00 93.81 84 LEU A C 1
ATOM 684 O O . LEU A 1 84 ? -3.720 3.694 7.752 1.00 93.81 84 LEU A O 1
ATOM 688 N N . LEU A 1 85 ? -5.701 4.693 8.111 1.00 92.62 85 LEU A N 1
ATOM 689 C CA . LEU A 1 85 ? -5.391 5.906 7.351 1.00 92.62 85 LEU A CA 1
ATOM 690 C C . LEU A 1 85 ? -4.209 6.669 7.961 1.00 92.62 85 LEU A C 1
ATOM 692 O O . LEU A 1 85 ? -3.267 6.998 7.246 1.00 92.62 85 LEU A O 1
ATOM 696 N N . SER A 1 86 ? -4.189 6.838 9.287 1.00 92.94 86 SER A N 1
ATOM 697 C CA . SER A 1 86 ? -3.069 7.467 10.003 1.00 92.94 86 SER A CA 1
ATOM 698 C C . SER A 1 86 ? -1.744 6.733 9.770 1.00 92.94 86 SER A C 1
ATOM 700 O O . SER A 1 86 ? -0.690 7.354 9.628 1.00 92.94 86 SER A O 1
ATOM 702 N N . PHE A 1 87 ? -1.777 5.397 9.733 1.00 91.75 87 PHE A N 1
ATOM 703 C CA . PHE A 1 87 ? -0.599 4.595 9.411 1.00 91.75 87 PHE A CA 1
ATOM 704 C C . PHE A 1 87 ? -0.124 4.842 7.973 1.00 91.75 87 PHE A C 1
ATOM 706 O O . PHE A 1 87 ? 1.074 5.035 7.755 1.00 91.75 87 PHE A O 1
ATOM 713 N N . LEU A 1 88 ? -1.045 4.857 7.004 1.00 88.75 88 LEU A N 1
ATOM 714 C CA . LEU A 1 88 ? -0.723 5.082 5.594 1.00 88.75 88 LEU A CA 1
ATOM 715 C C . LEU A 1 88 ? -0.151 6.483 5.348 1.00 88.75 88 LEU A C 1
ATOM 717 O O . LEU A 1 88 ? 0.829 6.599 4.617 1.00 88.75 88 LEU A O 1
ATOM 721 N N . GLU A 1 89 ? -0.680 7.517 6.004 1.00 89.19 89 GLU A N 1
ATOM 722 C CA . GLU A 1 89 ? -0.122 8.877 5.945 1.00 89.19 89 GLU A CA 1
ATOM 723 C C . GLU A 1 89 ? 1.321 8.914 6.469 1.00 89.19 89 GLU A C 1
ATOM 725 O O . GLU A 1 89 ? 2.228 9.417 5.804 1.00 89.19 89 GLU A O 1
ATOM 730 N N . HIS A 1 90 ? 1.579 8.298 7.628 1.00 86.81 90 HIS A N 1
ATOM 731 C CA . HIS A 1 90 ? 2.942 8.193 8.159 1.00 86.81 90 HIS A CA 1
ATOM 732 C C . HIS A 1 90 ? 3.884 7.420 7.230 1.00 86.81 90 HIS A C 1
ATOM 734 O O . HIS A 1 90 ? 5.066 7.758 7.106 1.00 86.81 90 HIS A O 1
ATOM 740 N N . PHE A 1 91 ? 3.376 6.379 6.577 1.00 81.19 91 PHE A N 1
ATOM 741 C CA . PHE A 1 91 ? 4.137 5.594 5.617 1.00 81.19 91 PHE A CA 1
ATOM 742 C C . PHE A 1 91 ? 4.453 6.387 4.336 1.00 81.19 91 PHE A C 1
ATOM 744 O O . PHE A 1 91 ? 5.576 6.308 3.822 1.00 81.19 91 PHE A O 1
ATOM 751 N N . GLU A 1 92 ? 3.506 7.186 3.838 1.00 79.56 92 GLU A N 1
ATOM 752 C CA . GLU A 1 92 ? 3.707 8.085 2.698 1.00 79.56 92 GLU A CA 1
ATOM 753 C C . GLU A 1 92 ? 4.802 9.114 2.996 1.00 79.56 92 GLU A C 1
ATOM 755 O O . GLU A 1 92 ? 5.741 9.263 2.205 1.00 79.56 92 GLU A O 1
ATOM 760 N N . ASP A 1 93 ? 4.736 9.765 4.159 1.00 78.88 93 ASP A N 1
ATOM 761 C CA . ASP A 1 93 ? 5.720 10.759 4.591 1.00 78.88 93 ASP A CA 1
ATOM 762 C C . ASP A 1 93 ? 7.140 10.175 4.620 1.00 78.88 93 ASP A C 1
ATOM 764 O O . ASP A 1 93 ? 8.086 10.761 4.076 1.00 78.88 93 ASP A O 1
ATOM 768 N N . GLN A 1 94 ? 7.295 8.980 5.199 1.00 74.06 94 GLN A N 1
ATOM 769 C CA . GLN A 1 94 ? 8.571 8.258 5.243 1.00 74.06 94 GLN A CA 1
ATOM 770 C C . GLN A 1 94 ? 9.084 7.950 3.828 1.00 74.06 94 GLN A C 1
ATOM 772 O O . GLN A 1 94 ? 10.237 8.242 3.492 1.00 74.06 94 GLN A O 1
ATOM 777 N N . THR A 1 95 ? 8.214 7.422 2.966 1.00 70.06 95 THR A N 1
ATOM 778 C CA . THR A 1 95 ? 8.574 7.018 1.601 1.00 70.06 95 THR A CA 1
ATOM 779 C C . THR A 1 95 ? 8.938 8.224 0.728 1.00 70.06 95 THR A C 1
ATOM 781 O O . THR A 1 95 ? 9.920 8.194 -0.021 1.00 70.06 95 THR A O 1
ATOM 784 N N . SER A 1 96 ? 8.205 9.334 0.850 1.00 71.19 96 SER A N 1
ATOM 785 C CA . SER A 1 96 ? 8.476 10.585 0.133 1.00 71.19 96 SER A CA 1
ATOM 786 C C . SER A 1 96 ? 9.865 11.138 0.469 1.00 71.19 96 SER A C 1
ATOM 788 O O . SER A 1 96 ? 10.627 11.526 -0.429 1.00 71.19 96 SER A O 1
ATOM 790 N N . LEU A 1 97 ? 10.257 11.100 1.747 1.00 74.06 97 LEU A N 1
ATOM 791 C CA . LEU A 1 97 ? 11.591 11.509 2.192 1.00 74.06 97 LEU A CA 1
ATOM 792 C C . LEU A 1 97 ? 12.698 10.638 1.574 1.00 74.06 97 LEU A C 1
ATOM 794 O O . LEU A 1 97 ? 13.716 11.166 1.103 1.00 74.06 97 LEU A O 1
ATOM 798 N N . GLU A 1 98 ? 12.501 9.321 1.499 1.00 67.69 98 GLU A N 1
ATOM 799 C CA . GLU A 1 98 ? 13.458 8.397 0.880 1.00 67.69 98 GLU A CA 1
ATOM 800 C C . GLU A 1 98 ? 13.605 8.616 -0.633 1.00 67.69 98 GLU A C 1
ATOM 802 O O . GLU A 1 98 ? 14.727 8.669 -1.161 1.00 67.69 98 GLU A O 1
ATOM 807 N N . LEU A 1 99 ? 12.492 8.817 -1.346 1.00 65.31 99 LEU A N 1
ATOM 808 C CA . LEU A 1 99 ? 12.482 9.132 -2.778 1.00 65.31 99 LEU A CA 1
ATOM 809 C C . LEU A 1 99 ? 13.243 10.433 -3.074 1.00 65.31 99 LEU A C 1
ATOM 811 O O . LEU A 1 99 ? 14.058 10.512 -4.009 1.00 65.31 99 LEU A O 1
ATOM 815 N N . GLN A 1 100 ? 13.042 11.456 -2.244 1.00 71.94 100 GLN A N 1
ATOM 816 C CA . GLN A 1 100 ? 13.773 12.718 -2.336 1.00 71.94 100 GLN A CA 1
ATOM 817 C C . GLN A 1 100 ? 15.272 12.546 -2.041 1.00 71.94 100 GLN A C 1
ATOM 819 O O . GLN A 1 100 ? 16.116 13.138 -2.723 1.00 71.94 100 GLN A O 1
ATOM 824 N N . ALA A 1 101 ? 15.646 11.717 -1.066 1.00 69.25 101 ALA A N 1
ATOM 825 C CA . ALA A 1 101 ? 17.047 11.438 -0.758 1.00 69.25 101 ALA A CA 1
ATOM 826 C C . ALA A 1 101 ? 17.756 10.684 -1.903 1.00 69.25 101 ALA A C 1
ATOM 828 O O . ALA A 1 101 ? 18.880 11.029 -2.298 1.00 69.25 101 ALA A O 1
ATOM 829 N N . ASN A 1 102 ? 17.088 9.692 -2.491 1.00 61.94 102 ASN A N 1
ATOM 830 C CA . ASN A 1 102 ? 17.641 8.853 -3.555 1.00 61.94 102 ASN A CA 1
ATOM 831 C C . ASN A 1 102 ? 17.759 9.591 -4.898 1.00 61.94 102 ASN A C 1
ATOM 833 O O . ASN A 1 102 ? 18.757 9.432 -5.615 1.00 61.94 102 ASN A O 1
ATOM 837 N N . SER A 1 103 ? 16.810 10.474 -5.218 1.00 61.84 103 SER A N 1
ATOM 838 C CA . SER A 1 103 ? 16.896 11.351 -6.396 1.00 61.84 103 SER A CA 1
ATOM 839 C C . SER A 1 103 ? 18.060 12.355 -6.300 1.00 61.84 103 SER A C 1
ATOM 841 O O . SER A 1 103 ? 18.772 12.573 -7.289 1.00 61.84 103 SER A O 1
ATOM 843 N N . LYS A 1 104 ? 18.347 12.891 -5.102 1.00 59.28 104 LYS A N 1
ATOM 844 C CA . LYS A 1 104 ? 19.513 13.760 -4.836 1.00 59.28 104 LYS A CA 1
ATOM 845 C C . LYS A 1 104 ? 20.851 13.012 -4.959 1.00 59.28 104 LYS A C 1
ATOM 847 O O . LYS A 1 104 ? 21.792 13.541 -5.556 1.00 59.28 104 LYS A O 1
ATOM 852 N N . LYS A 1 105 ? 20.948 11.764 -4.477 1.00 57.12 105 LYS A N 1
ATOM 853 C CA . LYS A 1 105 ? 22.158 10.921 -4.627 1.00 57.12 105 LYS A CA 1
ATOM 854 C C . LYS A 1 105 ? 22.471 10.581 -6.093 1.00 57.12 105 LYS A C 1
ATOM 856 O O . LYS A 1 105 ? 23.636 10.629 -6.489 1.00 57.12 105 LYS A O 1
ATOM 861 N N . LYS A 1 106 ? 21.456 10.300 -6.924 1.00 52.41 106 LYS A N 1
ATOM 862 C CA . LYS A 1 106 ? 21.638 10.021 -8.368 1.00 52.41 106 LYS A CA 1
ATOM 863 C C . LYS A 1 106 ? 22.178 11.226 -9.151 1.00 52.41 106 LYS A C 1
ATOM 865 O O . LYS A 1 106 ? 22.964 11.034 -10.076 1.00 52.41 106 LYS A O 1
ATOM 870 N N . ARG A 1 107 ? 21.813 12.457 -8.768 1.00 51.81 107 ARG A N 1
ATOM 871 C CA . ARG A 1 107 ? 22.337 13.687 -9.396 1.00 51.81 107 ARG A CA 1
ATOM 872 C C . ARG A 1 107 ? 23.828 13.899 -9.127 1.00 51.81 107 ARG A C 1
ATOM 874 O O . ARG A 1 107 ? 24.548 14.236 -10.055 1.00 51.81 107 ARG A O 1
ATOM 881 N N . ARG A 1 108 ? 24.307 13.617 -7.910 1.00 49.81 108 ARG A N 1
ATOM 882 C CA . ARG A 1 108 ? 25.728 13.775 -7.538 1.00 49.81 108 ARG A CA 1
ATOM 883 C C . ARG A 1 108 ? 26.681 12.820 -8.263 1.00 49.81 108 ARG A C 1
ATOM 885 O O . ARG A 1 108 ? 27.824 13.179 -8.503 1.00 49.81 108 ARG A O 1
ATOM 892 N N . ARG A 1 109 ? 26.219 11.627 -8.649 1.00 48.66 109 ARG A N 1
ATOM 893 C CA . ARG A 1 109 ? 27.039 10.665 -9.408 1.00 48.66 109 ARG A CA 1
ATOM 894 C C . ARG A 1 109 ? 27.222 11.032 -10.884 1.00 48.66 109 ARG A C 1
ATOM 896 O O . ARG A 1 109 ? 28.171 10.560 -11.491 1.00 48.66 109 ARG A O 1
ATOM 903 N N . ARG A 1 110 ? 26.352 11.872 -11.456 1.00 46.03 110 ARG A N 1
ATOM 904 C CA . ARG A 1 110 ? 26.471 12.332 -12.852 1.00 46.03 110 ARG A CA 1
ATOM 905 C C . ARG A 1 110 ? 27.392 13.543 -13.023 1.00 46.03 110 ARG A C 1
ATOM 907 O O . ARG A 1 110 ? 27.847 13.785 -14.130 1.00 46.03 110 ARG A O 1
ATOM 914 N N . SER A 1 111 ? 27.687 14.274 -11.950 1.00 50.97 111 SER A N 1
ATOM 915 C CA . SER A 1 111 ? 28.566 15.452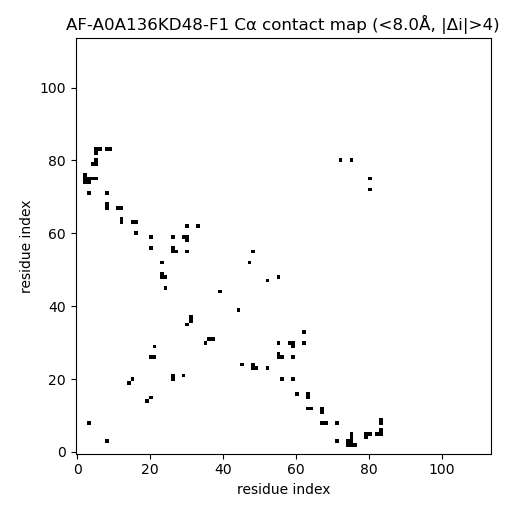 -11.974 1.00 50.97 111 SER A CA 1
ATOM 916 C C . SER A 1 111 ? 30.051 15.140 -11.749 1.00 50.97 111 SER A C 1
ATOM 918 O O . SER A 1 111 ? 30.849 16.063 -11.718 1.00 50.97 111 SER A O 1
ATOM 920 N N . SER A 1 112 ? 30.429 13.869 -11.577 1.00 48.19 112 SER A N 1
ATOM 921 C CA . SER A 1 112 ? 31.809 13.445 -11.277 1.00 48.19 112 SER A CA 1
ATOM 922 C C . SER A 1 112 ? 32.521 12.803 -12.480 1.00 48.19 112 SER A C 1
ATOM 924 O O . SER A 1 112 ? 33.470 12.045 -12.294 1.00 48.19 112 SER A O 1
ATOM 926 N N . THR A 1 113 ? 32.038 13.035 -13.703 1.00 51.91 113 THR A N 1
ATOM 927 C CA . THR A 1 113 ? 32.598 12.442 -14.938 1.00 51.91 113 THR A CA 1
ATOM 928 C C . THR A 1 113 ? 32.941 13.495 -15.997 1.00 51.91 113 THR A C 1
ATOM 930 O O . THR A 1 113 ? 32.940 13.192 -17.184 1.00 51.91 113 THR A O 1
ATOM 933 N N . TYR A 1 114 ? 33.238 14.723 -15.578 1.00 40.06 114 TYR A N 1
ATOM 934 C CA . TYR A 1 114 ? 33.826 15.752 -16.435 1.00 40.06 114 TYR A CA 1
ATOM 935 C C . TYR A 1 114 ? 35.026 16.375 -15.738 1.00 40.06 114 TYR A C 1
ATOM 937 O O . TYR A 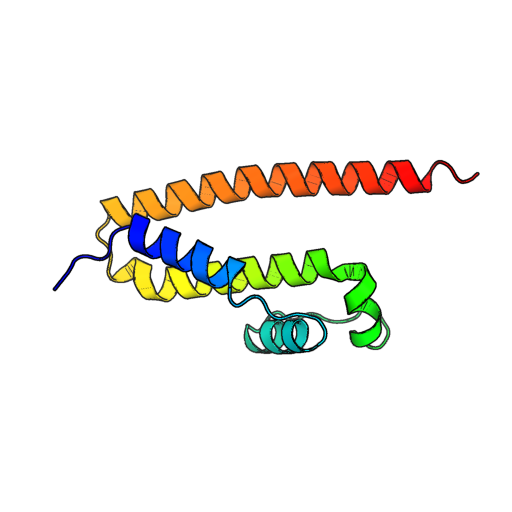1 114 ? 34.926 16.571 -14.504 1.00 40.06 114 TYR A O 1
#

Solvent-accessible surface area (backbone atoms only — not comparable to full-atom values): 6745 Å² total; per-residue (Å²): 129,87,76,55,48,36,64,59,54,51,52,49,47,54,47,47,60,74,73,64,65,61,62,76,67,56,36,55,53,49,37,47,72,73,63,53,85,82,75,67,95,70,78,68,64,80,74,42,41,84,81,40,45,69,59,56,50,52,54,44,51,51,53,52,46,53,50,58,46,68,76,42,51,84,64,30,52,75,71,32,39,50,52,40,51,54,48,50,54,54,50,48,56,55,50,52,53,50,53,54,52,52,57,55,55,58,55,60,67,68,70,72,79,120

Secondary structure (DSSP, 8-state):
-PPPPHHHHHHHHHHHHHHS---THHHHHHHHHTT-----SSS-GGGTHHHHHHHHHHHHHHHHHHHHHHHHGGGS-HHHHHHHHHHHHHHHHHHHHHHHHHHHHHHHHHSS--

Foldseek 3Di:
DDQDALVNLVVVLVCCLVPPQDAQVVLVVVLVVLVPPDDDPDDDCSVCCVVCVVVSSVSVSVSSSVVSCVVRLVSHDPVRNVVNVVVVVVVCVVVVVVVVVVVVVVVVVVVPPD

Sequence (114 aa):
MKKIMAIDVIEQIFHEIQSNKPSGRSLLDELTMMKFQIRAVSGDLSSLVPMRSYFFSSLWDIGTIDHIVQDHIYDMDDQEQERLLSFLEHFEDQTSLELQANSKKKRRRRSSTY

Mean predicted aligned error: 9.87 Å

pLDDT: mean 76.4, std 14.74, range [40.06, 95.44]

Radius of gyration: 17.42 Å; Cα contacts (8 Å, |Δi|>4): 57; chains: 1; bounding box: 53×28×42 Å

Nearest PDB structures (foldseek):
  3q0k-assembly2_D  TM=2.938E-01  e=9.694E+00  Homo sapiens
  4ckg-assembly1_B  TM=2.491E-01  e=9.163E+00  Homo sapiens